Protein AF-A0A1F2RB74-F1 (afdb_monomer_lite)

Sequence (85 aa):
MRKKNSIKKGSTTAGNLEERFERGVSVLDYFETENRRVGVDLPPWAIKALDQEATRRGITRQALIKTWLVDRLDLLEDHRIGDRE

pLDDT: mean 83.89, std 17.5, range [33.69, 98.31]

Radius of gyration: 21.48 Å; chains: 1; bounding box: 60×27×42 Å

Foldseek 3Di:
DDPPPPPPDDQADPVCQVVCVVVVHDNCSVPPPDDDDDDDDDDPVVVVVLVVVCVVVVHDSVVSVVVVVVVVVVVVVVVVVVVPD

Structure (mmCIF, N/CA/C/O backbone):
data_AF-A0A1F2RB74-F1
#
_entry.id   AF-A0A1F2RB74-F1
#
loop_
_atom_site.group_PDB
_atom_site.id
_atom_site.type_symbol
_atom_site.label_atom_id
_atom_site.label_alt_id
_atom_site.label_comp_id
_atom_site.label_asym_id
_atom_site.label_entity_id
_atom_site.label_seq_id
_atom_site.pdbx_PDB_ins_code
_atom_site.Cartn_x
_atom_site.Cartn_y
_atom_site.Cartn_z
_atom_site.occupancy
_atom_site.B_iso_or_equiv
_atom_site.auth_seq_id
_atom_site.auth_comp_id
_atom_site.auth_asym_id
_atom_site.auth_atom_id
_atom_site.pdbx_PDB_model_num
ATOM 1 N N . MET A 1 1 ? 44.433 10.243 -8.821 1.00 47.41 1 MET A N 1
ATOM 2 C CA . MET A 1 1 ? 43.950 9.587 -10.060 1.00 47.41 1 MET A CA 1
ATOM 3 C C . MET A 1 1 ? 43.388 8.212 -9.727 1.00 47.41 1 MET A C 1
ATOM 5 O O . MET A 1 1 ? 44.122 7.405 -9.181 1.00 47.41 1 MET A O 1
ATOM 9 N N . ARG A 1 2 ? 42.113 7.949 -10.039 1.00 35.41 2 ARG A N 1
ATOM 10 C CA . ARG A 1 2 ? 41.545 6.614 -10.321 1.00 35.41 2 ARG A CA 1
ATOM 11 C C . ARG A 1 2 ? 40.129 6.833 -10.858 1.00 35.41 2 ARG A C 1
ATOM 13 O O . ARG A 1 2 ? 39.172 6.937 -10.099 1.00 35.41 2 ARG A O 1
ATOM 20 N N . LYS A 1 3 ? 40.017 7.002 -12.179 1.00 41.97 3 LYS A N 1
ATOM 21 C CA . LYS A 1 3 ? 38.723 7.028 -12.868 1.00 41.97 3 LYS A CA 1
ATOM 22 C C . LYS A 1 3 ? 38.139 5.618 -12.753 1.00 41.97 3 LYS A C 1
ATOM 24 O O . LYS A 1 3 ? 38.640 4.697 -13.389 1.00 41.97 3 LYS A O 1
ATOM 29 N N . LYS A 1 4 ? 37.141 5.424 -11.887 1.00 41.12 4 LYS A N 1
ATOM 30 C CA . LYS A 1 4 ? 36.331 4.202 -11.889 1.00 41.12 4 LYS A CA 1
ATOM 31 C C . LYS A 1 4 ? 35.412 4.293 -13.105 1.00 41.12 4 LYS A C 1
ATOM 33 O O . LYS A 1 4 ? 34.355 4.907 -13.036 1.00 41.12 4 LYS A O 1
ATOM 38 N N . ASN A 1 5 ? 35.868 3.748 -14.231 1.00 33.69 5 ASN A N 1
ATOM 39 C CA . ASN A 1 5 ? 35.030 3.524 -15.403 1.00 33.69 5 ASN A CA 1
ATOM 40 C C . ASN A 1 5 ? 33.909 2.557 -15.004 1.00 33.69 5 ASN A C 1
ATOM 42 O O . ASN A 1 5 ? 34.134 1.350 -14.918 1.00 33.69 5 ASN A O 1
ATOM 46 N N . SER A 1 6 ? 32.705 3.075 -14.764 1.00 45.66 6 SER A N 1
ATOM 47 C CA . SER A 1 6 ? 31.501 2.260 -14.844 1.00 45.66 6 SER A CA 1
ATOM 48 C C . SER A 1 6 ? 31.328 1.877 -16.312 1.00 45.66 6 SER A C 1
ATOM 50 O O . SER A 1 6 ? 30.894 2.665 -17.150 1.00 45.66 6 SER A O 1
ATOM 52 N N . ILE A 1 7 ? 31.754 0.663 -16.654 1.00 49.22 7 ILE A N 1
ATOM 53 C CA . ILE A 1 7 ? 31.373 0.039 -17.916 1.00 49.22 7 ILE A CA 1
ATOM 54 C C . ILE A 1 7 ? 29.843 0.039 -17.910 1.00 49.22 7 ILE A C 1
ATOM 56 O O . ILE A 1 7 ? 29.238 -0.622 -17.067 1.00 49.22 7 ILE A O 1
ATOM 60 N N . LYS A 1 8 ? 29.23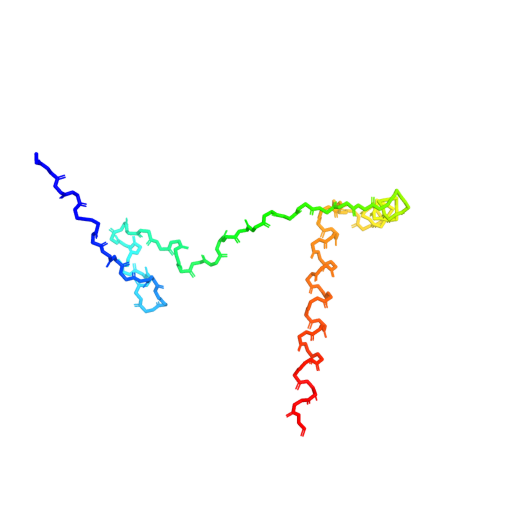0 0.829 -18.801 1.00 52.19 8 LYS A N 1
ATOM 61 C CA . LYS A 1 8 ? 27.800 0.760 -19.113 1.00 52.19 8 LYS A CA 1
ATOM 62 C C . LYS A 1 8 ? 27.518 -0.668 -19.581 1.00 52.19 8 LYS A C 1
ATOM 64 O O . LYS A 1 8 ? 27.705 -0.989 -20.750 1.00 52.19 8 LYS A O 1
ATOM 69 N N . LYS A 1 9 ? 27.182 -1.559 -18.652 1.00 56.09 9 LYS A N 1
ATOM 70 C CA . LYS A 1 9 ? 26.874 -2.952 -18.957 1.00 56.09 9 LYS A CA 1
ATOM 71 C C . LYS A 1 9 ? 25.442 -2.952 -19.475 1.00 56.09 9 LYS A C 1
ATOM 73 O O . LYS A 1 9 ? 24.554 -2.524 -18.748 1.00 56.09 9 LYS A O 1
ATOM 78 N N . GLY A 1 10 ? 25.260 -3.326 -20.744 1.00 66.12 10 GLY A N 1
ATOM 79 C CA . GLY A 1 10 ? 23.954 -3.329 -21.412 1.00 66.12 10 GLY A CA 1
ATOM 80 C C . GLY A 1 10 ? 22.890 -4.048 -20.583 1.00 66.12 10 GLY A C 1
ATOM 81 O O . GLY A 1 10 ? 23.243 -4.901 -19.760 1.00 66.12 10 GLY A O 1
ATOM 82 N N . SER A 1 11 ? 21.623 -3.681 -20.774 1.00 79.19 11 SER A N 1
ATOM 83 C CA . SER A 1 11 ? 20.509 -4.268 -20.031 1.00 79.19 11 SER A CA 1
ATOM 84 C C . SER A 1 11 ? 20.484 -5.786 -20.200 1.00 79.19 11 SER A C 1
ATOM 86 O O . SER A 1 11 ? 20.807 -6.323 -21.267 1.00 79.19 11 SER A O 1
ATOM 88 N N . THR A 1 12 ? 20.143 -6.486 -19.130 1.00 85.56 12 THR A N 1
ATOM 89 C CA . THR A 1 12 ? 19.897 -7.921 -19.179 1.00 85.56 12 THR A CA 1
ATOM 90 C C . THR A 1 12 ? 18.663 -8.177 -20.053 1.00 85.56 12 THR A C 1
ATOM 92 O O . THR A 1 12 ? 17.665 -7.463 -19.983 1.00 85.56 12 THR A O 1
ATOM 95 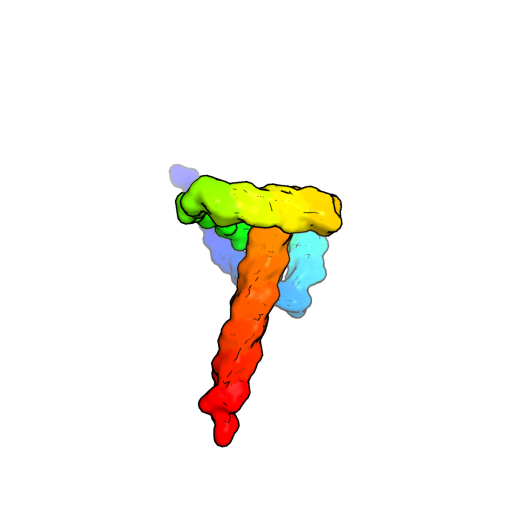N N . THR A 1 13 ? 18.758 -9.162 -20.938 1.00 87.88 13 THR A N 1
ATOM 96 C CA . THR A 1 13 ? 17.699 -9.600 -21.852 1.00 87.88 13 THR A CA 1
ATOM 97 C C . THR A 1 13 ? 17.526 -11.109 -21.722 1.00 87.88 13 THR A C 1
ATOM 99 O O . THR A 1 13 ? 18.412 -11.794 -21.212 1.00 87.88 13 THR A O 1
ATOM 102 N N . ALA A 1 14 ? 16.420 -11.653 -22.237 1.00 87.69 14 ALA A N 1
ATOM 103 C CA . ALA A 1 14 ? 16.152 -13.093 -22.175 1.00 87.69 14 ALA A CA 1
ATOM 104 C C . ALA A 1 14 ? 17.314 -13.937 -22.741 1.00 87.69 14 ALA A C 1
ATOM 106 O O . ALA A 1 14 ? 17.679 -14.955 -22.167 1.00 87.69 14 ALA A O 1
ATOM 107 N N . GLY A 1 15 ? 17.942 -13.480 -23.831 1.00 91.12 15 GLY A N 1
ATOM 108 C CA . GLY A 1 15 ? 19.025 -14.209 -24.497 1.00 91.12 15 GLY A CA 1
ATOM 109 C C . GLY A 1 15 ? 20.390 -14.141 -23.805 1.00 91.12 15 GLY A C 1
ATOM 110 O O . GLY A 1 15 ? 21.270 -14.916 -24.159 1.00 91.12 15 GLY A O 1
ATOM 111 N N . ASN A 1 16 ? 20.598 -13.231 -22.847 1.00 90.56 16 ASN A N 1
ATOM 112 C CA . ASN A 1 16 ? 21.880 -13.083 -22.142 1.00 90.56 16 ASN A CA 1
ATOM 113 C C . ASN A 1 16 ? 21.777 -13.311 -20.624 1.00 90.56 16 ASN A C 1
ATOM 115 O O . ASN A 1 16 ? 22.760 -13.111 -19.909 1.00 90.56 16 ASN A O 1
ATOM 119 N N . LEU A 1 17 ? 20.601 -13.726 -20.143 1.00 89.50 17 LEU A N 1
ATOM 120 C CA . LEU A 1 17 ? 20.300 -13.909 -18.727 1.00 89.50 17 LEU A CA 1
ATOM 121 C C . LEU A 1 17 ? 21.212 -14.964 -18.082 1.00 89.50 17 LEU A C 1
ATOM 123 O O . LEU A 1 17 ? 21.894 -14.660 -17.104 1.00 89.50 17 LEU A O 1
ATOM 127 N N . GLU A 1 18 ? 21.263 -16.161 -18.672 1.00 92.19 18 GLU A N 1
ATOM 128 C CA . GLU A 1 18 ? 22.036 -17.311 -18.177 1.00 92.19 18 GLU A CA 1
ATOM 129 C C . GLU A 1 18 ? 23.534 -16.976 -18.075 1.00 92.19 18 GLU A C 1
ATOM 131 O O . GLU A 1 18 ? 24.148 -17.092 -17.017 1.00 92.19 18 GLU A O 1
ATOM 136 N N . GLU A 1 19 ? 24.118 -16.449 -19.158 1.00 92.94 19 GLU A N 1
ATOM 137 C CA . GLU A 1 19 ? 25.544 -16.110 -19.219 1.00 92.94 19 GLU A CA 1
ATOM 138 C C . GLU A 1 19 ? 25.918 -15.035 -18.187 1.00 92.94 19 GLU A C 1
ATOM 140 O O . GLU A 1 19 ? 26.977 -15.090 -17.557 1.00 92.94 19 GLU A O 1
ATOM 145 N N . ARG A 1 20 ? 25.060 -14.027 -17.999 1.00 89.69 20 ARG A N 1
ATOM 146 C CA . ARG A 1 20 ? 25.301 -12.960 -17.021 1.00 89.69 20 ARG A CA 1
ATOM 147 C C . ARG A 1 20 ? 25.219 -13.484 -15.592 1.00 89.69 20 ARG A C 1
ATOM 149 O O . ARG A 1 20 ? 26.059 -13.083 -14.784 1.00 89.69 20 ARG A O 1
ATOM 156 N N . PHE A 1 21 ? 24.275 -14.380 -15.304 1.00 90.31 21 PHE A N 1
ATOM 157 C CA . PHE A 1 21 ? 24.132 -15.012 -13.995 1.00 90.31 21 PHE A CA 1
ATOM 158 C C . PHE A 1 21 ? 25.355 -15.871 -13.641 1.00 90.31 21 PHE A C 1
ATOM 160 O O . PHE A 1 21 ? 25.975 -15.633 -12.604 1.00 90.31 21 PHE A O 1
ATOM 167 N N . GLU A 1 22 ? 25.782 -16.762 -14.542 1.00 94.19 22 GLU A N 1
ATOM 168 C CA . GLU A 1 22 ? 26.978 -17.613 -14.376 1.00 94.19 22 GLU A CA 1
ATOM 169 C C . GLU A 1 22 ? 28.261 -16.795 -14.157 1.00 94.19 22 GLU A C 1
ATOM 171 O O . GLU A 1 22 ? 29.163 -17.166 -13.407 1.00 94.19 22 GLU A O 1
ATOM 176 N N . ARG A 1 23 ? 28.337 -15.609 -14.7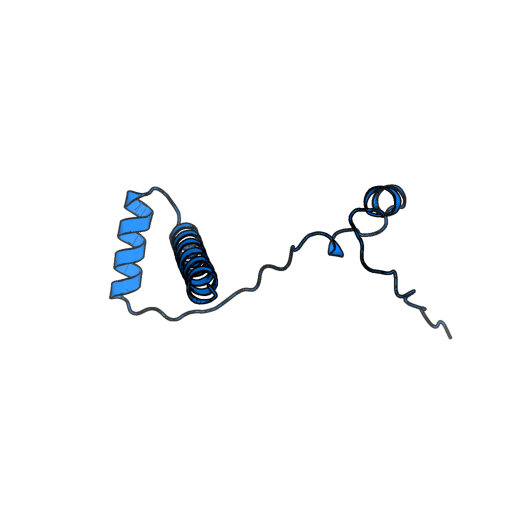66 1.00 91.38 23 ARG A N 1
ATOM 177 C CA . ARG A 1 23 ? 29.461 -14.673 -14.608 1.00 91.38 23 ARG A CA 1
ATOM 178 C C . ARG A 1 23 ? 29.379 -13.815 -13.338 1.00 91.38 23 ARG A C 1
ATOM 180 O O . ARG A 1 23 ? 30.192 -12.898 -13.184 1.00 91.38 23 ARG A O 1
ATOM 187 N N . GLY A 1 24 ? 28.398 -14.046 -12.463 1.00 88.19 24 GLY A N 1
ATOM 188 C CA . GLY A 1 24 ? 28.183 -13.276 -11.233 1.00 88.19 24 GLY A CA 1
ATOM 189 C C . GLY A 1 24 ? 27.790 -11.816 -11.482 1.00 88.19 24 GLY A C 1
ATOM 190 O O . GLY A 1 24 ? 28.040 -10.940 -10.652 1.00 88.19 24 GLY A O 1
ATOM 191 N N . VAL A 1 25 ? 27.230 -11.514 -12.655 1.00 88.81 25 VAL A N 1
ATOM 192 C CA . VAL A 1 25 ? 26.739 -10.182 -13.017 1.00 88.81 25 VAL A CA 1
ATOM 193 C C . VAL A 1 25 ? 25.305 -10.046 -12.531 1.00 88.81 25 VAL A C 1
ATOM 195 O O . VAL A 1 25 ? 24.508 -10.959 -12.709 1.00 88.81 25 VAL A O 1
ATOM 198 N N . SER A 1 26 ? 24.949 -8.887 -11.970 1.00 83.88 26 SER A N 1
ATOM 199 C CA . SER A 1 26 ? 23.551 -8.617 -11.625 1.00 83.88 26 SER A CA 1
ATOM 200 C C . SER A 1 26 ? 22.654 -8.733 -12.860 1.00 83.88 26 SER A C 1
ATOM 202 O O . SER A 1 26 ? 22.930 -8.119 -13.896 1.00 83.88 26 SER A O 1
ATOM 204 N N . VAL A 1 27 ? 21.591 -9.518 -12.701 1.00 89.31 27 VAL A N 1
ATOM 205 C CA . VAL A 1 27 ? 20.503 -9.719 -13.667 1.00 89.31 27 VAL A CA 1
ATOM 206 C C . VAL A 1 27 ? 19.182 -9.126 -13.171 1.00 89.31 27 VAL A C 1
ATOM 208 O O . VAL A 1 27 ? 18.145 -9.301 -13.798 1.00 89.31 27 VAL A O 1
ATOM 211 N N . LEU A 1 28 ? 19.198 -8.430 -12.027 1.00 85.25 28 LEU A N 1
ATOM 212 C CA . LEU A 1 28 ? 17.989 -7.869 -11.416 1.00 85.25 28 LEU A CA 1
ATOM 213 C C . LEU A 1 28 ? 17.313 -6.808 -12.287 1.00 85.25 28 LEU A C 1
ATOM 215 O O . LEU A 1 28 ? 16.124 -6.586 -12.129 1.00 85.25 28 LEU A O 1
ATOM 219 N N . ASP A 1 29 ? 18.045 -6.193 -13.214 1.00 84.31 29 ASP A N 1
ATOM 220 C CA . ASP A 1 29 ? 17.515 -5.253 -14.202 1.00 84.31 29 ASP A CA 1
ATOM 221 C C . ASP A 1 29 ? 16.607 -5.913 -15.254 1.00 84.31 29 ASP A C 1
ATOM 223 O O . ASP A 1 29 ? 15.859 -5.212 -15.926 1.00 84.31 29 ASP A O 1
ATOM 227 N N . TYR A 1 30 ? 16.659 -7.243 -15.397 1.00 82.62 30 TYR A N 1
ATOM 228 C CA . TYR A 1 30 ? 15.720 -8.005 -16.229 1.00 82.62 30 TYR A CA 1
ATOM 229 C C . TYR A 1 30 ? 14.370 -8.229 -15.548 1.00 82.62 30 TYR A C 1
ATOM 231 O O . TYR A 1 30 ? 13.352 -8.395 -16.214 1.00 82.62 30 TYR A O 1
ATOM 239 N N . PHE A 1 31 ? 14.360 -8.261 -14.219 1.00 83.31 31 PHE A N 1
ATOM 240 C CA . PHE A 1 31 ? 13.149 -8.474 -13.449 1.00 83.31 31 PHE A CA 1
ATOM 241 C C . PHE A 1 31 ? 12.574 -7.107 -13.069 1.00 83.31 31 PHE A C 1
ATOM 243 O O . PHE A 1 31 ? 13.256 -6.290 -12.448 1.00 83.31 31 PHE A O 1
ATOM 250 N N . GLU A 1 32 ? 11.310 -6.845 -13.400 1.00 69.25 32 GLU A N 1
ATOM 251 C CA . GLU A 1 32 ? 10.611 -5.643 -12.934 1.00 69.25 32 GLU A CA 1
ATOM 252 C C . GLU A 1 32 ? 10.368 -5.743 -11.420 1.00 69.25 32 GLU A C 1
ATOM 254 O O . GLU A 1 32 ? 9.339 -6.212 -10.942 1.00 69.25 32 GLU A O 1
ATOM 259 N N . THR A 1 33 ? 11.377 -5.356 -10.642 1.00 69.94 33 THR A N 1
ATOM 260 C CA . THR A 1 33 ? 11.395 -5.502 -9.177 1.00 69.94 33 THR A CA 1
ATOM 261 C C . THR A 1 33 ? 11.052 -4.209 -8.439 1.00 69.94 33 THR A C 1
ATOM 263 O O . THR A 1 33 ? 10.940 -4.202 -7.209 1.00 69.94 33 THR A O 1
ATOM 266 N N . GLU A 1 34 ? 10.871 -3.098 -9.157 1.00 76.50 34 GLU A N 1
ATOM 267 C CA . GLU A 1 34 ? 10.687 -1.785 -8.543 1.00 76.50 34 GLU A CA 1
ATOM 268 C C . GLU A 1 34 ? 9.241 -1.554 -8.085 1.00 76.50 34 GLU A C 1
ATOM 270 O O . GLU A 1 34 ? 8.407 -0.981 -8.784 1.00 76.50 34 GLU A O 1
ATOM 275 N N . ASN A 1 35 ? 8.950 -1.938 -6.842 1.00 79.62 35 ASN A N 1
ATOM 276 C CA . ASN A 1 35 ? 7.724 -1.518 -6.169 1.00 79.62 35 ASN A CA 1
ATOM 277 C C . ASN A 1 35 ? 7.809 -0.033 -5.781 1.00 79.62 35 ASN A C 1
ATOM 279 O O . ASN A 1 35 ? 8.673 0.361 -4.993 1.00 79.62 35 ASN A O 1
ATOM 283 N N . ARG A 1 36 ? 6.866 0.791 -6.250 1.00 85.88 36 ARG A N 1
ATOM 284 C CA . ARG A 1 36 ? 6.717 2.182 -5.789 1.00 85.88 36 ARG A CA 1
ATOM 285 C C . ARG A 1 36 ? 5.698 2.286 -4.656 1.00 85.88 36 ARG A C 1
ATOM 287 O O . ARG A 1 36 ? 4.611 1.720 -4.728 1.00 85.88 36 ARG A O 1
ATOM 294 N N . ARG A 1 37 ? 6.045 3.029 -3.599 1.00 87.44 37 ARG A N 1
ATOM 295 C CA . ARG A 1 37 ? 5.111 3.359 -2.511 1.00 87.44 37 ARG A CA 1
ATOM 296 C C . ARG A 1 37 ? 4.254 4.554 -2.912 1.00 87.44 37 ARG A C 1
ATOM 298 O O . ARG A 1 37 ? 4.786 5.559 -3.370 1.00 87.44 37 ARG A O 1
ATOM 305 N N . VAL A 1 38 ? 2.952 4.450 -2.676 1.00 88.75 38 VAL A N 1
ATOM 306 C CA . VAL A 1 38 ? 1.985 5.528 -2.898 1.00 88.75 38 VAL A CA 1
ATOM 307 C C . VAL A 1 38 ? 1.259 5.787 -1.582 1.00 88.75 38 VAL A C 1
ATOM 309 O O . VAL A 1 38 ? 0.698 4.861 -0.998 1.00 88.75 38 VAL A O 1
ATOM 312 N N . GLY A 1 39 ? 1.318 7.026 -1.091 1.00 92.75 39 GLY A N 1
ATOM 313 C CA . GLY A 1 39 ? 0.519 7.483 0.047 1.00 92.75 39 GLY A CA 1
ATOM 314 C C . GLY A 1 39 ? -0.840 7.979 -0.437 1.00 92.75 39 GLY A C 1
ATOM 315 O O . GLY A 1 39 ? -0.906 8.691 -1.436 1.00 92.75 39 GLY A O 1
ATOM 316 N N . VAL A 1 40 ? -1.909 7.588 0.249 1.00 92.31 40 VAL A N 1
ATOM 317 C CA . VAL A 1 40 ? -3.287 7.971 -0.079 1.00 92.31 40 VAL A CA 1
ATOM 318 C C . VAL A 1 40 ? -4.052 8.260 1.200 1.00 92.31 40 VAL A C 1
ATOM 320 O O . VAL A 1 40 ? -4.037 7.453 2.129 1.00 92.31 40 VAL A O 1
ATOM 323 N N . ASP A 1 41 ? -4.749 9.390 1.211 1.00 96.25 41 ASP A N 1
ATOM 324 C CA . ASP A 1 41 ? -5.677 9.742 2.274 1.00 96.25 41 ASP A CA 1
ATOM 325 C C . ASP A 1 41 ? -7.071 9.222 1.926 1.00 96.25 41 ASP A C 1
ATOM 327 O O . ASP A 1 41 ? -7.584 9.438 0.826 1.00 96.25 41 ASP A O 1
ATOM 331 N N . LEU A 1 42 ? -7.691 8.519 2.874 1.00 95.75 42 LEU A N 1
ATOM 332 C CA . LEU A 1 42 ? -9.025 7.949 2.725 1.00 95.75 42 LEU A CA 1
ATOM 333 C C . LEU A 1 42 ? -9.936 8.465 3.841 1.00 95.75 42 LEU A C 1
ATOM 335 O O . LEU A 1 42 ? -9.511 8.535 4.998 1.00 95.75 42 LEU A O 1
ATOM 339 N N . PRO A 1 43 ? -11.203 8.790 3.537 1.00 98.12 43 PRO A N 1
ATOM 340 C CA . PRO A 1 43 ? -12.142 9.200 4.566 1.00 98.12 43 PRO A CA 1
ATOM 341 C C . PRO A 1 43 ? -12.430 8.038 5.540 1.00 98.12 43 PRO A C 1
ATOM 343 O O . PRO A 1 43 ? -12.386 6.869 5.137 1.00 98.12 43 PRO A O 1
ATOM 346 N N . PRO A 1 44 ? -12.804 8.317 6.806 1.00 97.94 44 PRO A N 1
ATOM 347 C CA . PRO A 1 44 ? -12.994 7.277 7.824 1.00 97.94 44 PRO A CA 1
ATOM 348 C C . PRO A 1 44 ? -13.992 6.177 7.435 1.00 97.94 44 PRO A C 1
ATOM 350 O O . PRO A 1 44 ? -13.796 5.008 7.770 1.00 97.94 44 PRO A O 1
ATOM 353 N N . TRP A 1 45 ? -15.048 6.528 6.693 1.00 98.06 45 TRP A N 1
ATOM 354 C CA . TRP A 1 45 ? -16.045 5.560 6.230 1.00 98.06 45 TRP A CA 1
ATOM 355 C C . TRP A 1 45 ? -15.452 4.535 5.252 1.00 98.06 45 TRP A C 1
ATOM 357 O O . TRP A 1 45 ? -15.815 3.361 5.312 1.00 98.06 45 TRP A O 1
ATOM 367 N N . ALA A 1 46 ? -14.507 4.946 4.401 1.00 97.31 46 ALA A N 1
ATOM 368 C CA . ALA A 1 46 ? -13.872 4.066 3.427 1.00 97.31 46 ALA A CA 1
ATOM 369 C C . ALA A 1 46 ? -12.932 3.080 4.123 1.00 97.31 46 ALA A C 1
ATOM 371 O O . ALA A 1 46 ? -12.960 1.889 3.828 1.00 97.31 46 ALA A O 1
ATOM 372 N N . ILE A 1 47 ? -12.161 3.555 5.109 1.00 97.06 47 ILE A N 1
ATOM 373 C CA . ILE A 1 47 ? -11.288 2.696 5.922 1.00 97.06 47 ILE A CA 1
ATOM 374 C C . ILE A 1 47 ? -12.119 1.628 6.642 1.00 97.06 47 ILE A C 1
ATOM 376 O O . ILE A 1 47 ? -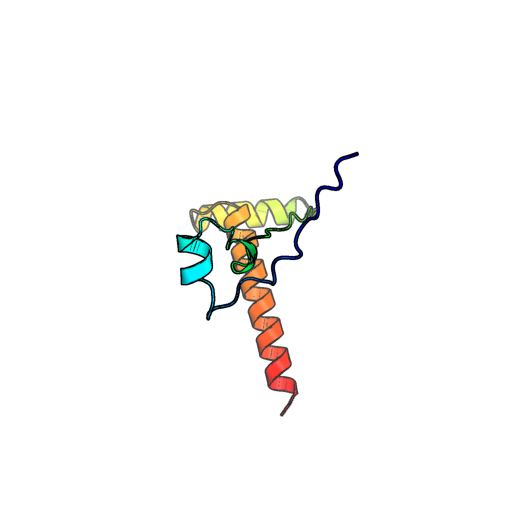11.783 0.447 6.579 1.00 97.06 47 ILE A O 1
ATOM 380 N N . LYS A 1 48 ? -13.244 2.019 7.256 1.00 98.12 48 LYS A N 1
ATOM 381 C CA . LYS A 1 48 ? -14.143 1.078 7.939 1.00 98.12 48 LYS A CA 1
ATOM 382 C C . LYS A 1 48 ? -14.699 0.012 6.989 1.00 98.12 48 LYS A C 1
ATOM 384 O O . LYS A 1 48 ? -14.735 -1.160 7.353 1.00 98.12 48 LYS A O 1
ATOM 389 N N . ALA A 1 49 ? -15.118 0.404 5.786 1.00 97.88 49 ALA A N 1
ATOM 390 C CA . ALA A 1 49 ? -15.608 -0.536 4.780 1.00 97.88 49 ALA A CA 1
ATOM 391 C C . ALA A 1 49 ? -14.506 -1.511 4.324 1.00 97.88 49 ALA A C 1
ATOM 393 O O . ALA A 1 49 ? -14.742 -2.716 4.242 1.00 97.88 49 ALA A O 1
ATOM 394 N N . LEU A 1 50 ? -13.287 -1.005 4.096 1.00 97.88 50 LEU A N 1
ATOM 395 C CA . LEU A 1 50 ? -12.128 -1.828 3.740 1.00 97.88 50 LEU A CA 1
ATOM 396 C C . LEU A 1 50 ? -11.789 -2.842 4.837 1.00 97.88 50 LEU A C 1
ATOM 398 O O . LEU A 1 50 ? -11.488 -3.989 4.526 1.00 97.88 50 LEU A O 1
ATOM 402 N N . ASP A 1 51 ? -11.868 -2.450 6.108 1.00 98.06 51 ASP A N 1
ATOM 403 C CA . ASP A 1 51 ? -11.597 -3.345 7.239 1.00 98.06 51 ASP A CA 1
ATOM 404 C C . ASP A 1 51 ? -12.609 -4.474 7.366 1.00 98.06 51 ASP A C 1
ATOM 406 O O . ASP A 1 51 ? -12.232 -5.629 7.583 1.00 98.06 51 ASP A O 1
ATOM 410 N N . GLN A 1 52 ? -13.892 -4.153 7.206 1.00 98.31 52 GLN A N 1
ATOM 411 C CA . GLN A 1 52 ? -14.960 -5.148 7.225 1.00 98.31 52 GLN A CA 1
ATOM 412 C C . GLN A 1 52 ? -14.766 -6.172 6.108 1.00 98.31 52 GLN A C 1
ATOM 414 O O . GLN A 1 52 ? -14.845 -7.376 6.350 1.00 98.31 52 GLN A O 1
ATOM 419 N N . GLU A 1 53 ? -14.449 -5.703 4.904 1.00 98.25 53 GLU A N 1
ATOM 420 C CA . GLU A 1 53 ? -14.269 -6.577 3.753 1.00 98.25 53 GLU A CA 1
ATOM 421 C C . GLU A 1 53 ? -12.982 -7.406 3.838 1.00 98.25 53 GLU A C 1
ATOM 423 O O . GLU A 1 53 ? -12.989 -8.599 3.530 1.00 98.25 53 GLU A O 1
ATOM 428 N N . ALA A 1 54 ? -11.888 -6.811 4.313 1.00 98.31 54 ALA A N 1
ATOM 429 C CA . ALA A 1 54 ? -10.629 -7.510 4.539 1.00 98.31 54 ALA A CA 1
ATOM 430 C C . ALA A 1 54 ? -10.809 -8.630 5.576 1.00 98.31 54 ALA A C 1
ATOM 432 O O . ALA A 1 54 ? -10.394 -9.765 5.340 1.00 98.31 54 ALA A O 1
ATOM 433 N N . THR A 1 55 ? -11.531 -8.341 6.666 1.00 98.06 55 THR A N 1
ATOM 434 C CA . THR A 1 55 ? -11.892 -9.330 7.693 1.00 98.06 55 THR A CA 1
ATOM 435 C C . THR A 1 55 ? -12.755 -10.444 7.110 1.00 98.06 55 THR A C 1
ATOM 437 O O . THR A 1 55 ? -12.457 -11.618 7.313 1.00 98.06 55 THR A O 1
ATOM 440 N N . ARG A 1 56 ? -13.788 -10.096 6.331 1.00 98.19 56 ARG A N 1
ATOM 441 C CA . ARG A 1 56 ? -14.682 -11.069 5.686 1.00 98.19 56 ARG A CA 1
ATOM 442 C C . ARG A 1 56 ? -13.928 -12.018 4.750 1.00 98.19 56 ARG A C 1
ATOM 444 O O . ARG A 1 56 ? -14.286 -13.187 4.656 1.00 98.19 5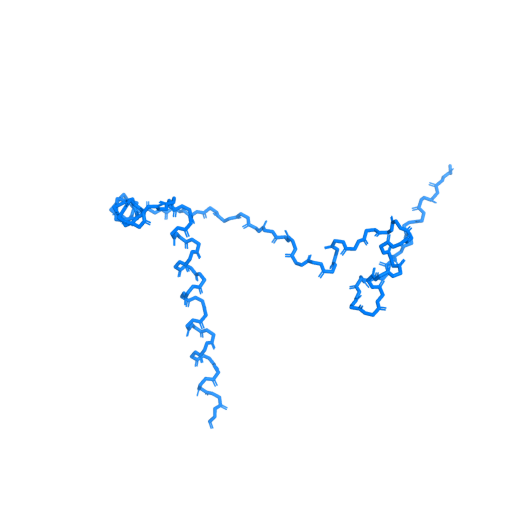6 ARG A O 1
ATOM 451 N N . ARG A 1 57 ? -12.898 -11.521 4.058 1.00 97.38 57 ARG A N 1
ATOM 452 C CA . ARG A 1 57 ? -12.045 -12.311 3.154 1.00 97.38 57 ARG A CA 1
ATOM 453 C C . ARG A 1 57 ? -10.859 -12.987 3.849 1.00 97.38 57 ARG A C 1
ATOM 455 O O . ARG A 1 57 ? -10.174 -13.773 3.205 1.00 97.38 57 ARG A O 1
ATOM 462 N N . GLY A 1 58 ? -10.598 -12.688 5.121 1.00 97.75 58 GLY A N 1
ATOM 463 C CA . GLY A 1 58 ? -9.446 -13.219 5.853 1.00 97.75 58 GLY A CA 1
ATOM 464 C C . GLY A 1 58 ? -8.093 -12.720 5.332 1.00 97.75 58 GLY A C 1
ATOM 465 O O . GLY A 1 58 ? -7.100 -13.435 5.435 1.00 97.75 58 GLY A O 1
ATOM 466 N N . ILE A 1 59 ? -8.039 -11.515 4.755 1.00 98.06 59 ILE A N 1
ATOM 467 C CA . ILE A 1 59 ? -6.809 -10.913 4.217 1.00 98.06 59 ILE A CA 1
ATOM 468 C C . ILE A 1 59 ? -6.516 -9.569 4.881 1.00 98.06 59 ILE A C 1
ATOM 470 O O . ILE A 1 59 ? -7.362 -8.981 5.549 1.00 98.06 59 ILE A O 1
ATOM 474 N N . THR A 1 60 ? -5.304 -9.049 4.692 1.00 98.12 60 THR A N 1
ATOM 475 C CA . THR A 1 60 ? -4.962 -7.710 5.187 1.00 98.12 60 THR A CA 1
ATOM 476 C C . THR A 1 60 ? -5.614 -6.626 4.330 1.00 98.12 60 THR A C 1
ATOM 478 O O . THR A 1 60 ? -5.810 -6.798 3.125 1.00 98.12 60 THR A O 1
ATOM 481 N N . ARG A 1 61 ? -5.872 -5.456 4.928 1.00 97.25 61 ARG A N 1
ATOM 482 C CA . ARG A 1 61 ? -6.357 -4.267 4.206 1.00 97.25 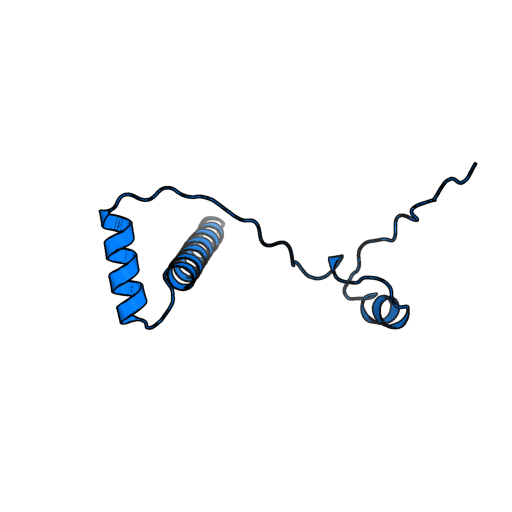61 ARG A CA 1
ATOM 483 C C . ARG A 1 61 ? -5.479 -3.935 2.995 1.00 97.25 61 ARG A C 1
ATOM 485 O O . ARG A 1 61 ? -5.992 -3.645 1.923 1.00 97.25 61 ARG A O 1
ATOM 492 N N . GLN A 1 62 ? -4.157 -4.022 3.158 1.00 95.94 62 GLN A N 1
ATOM 493 C CA . GLN A 1 62 ? -3.197 -3.747 2.089 1.00 95.94 62 GLN A CA 1
ATOM 494 C C . GLN A 1 62 ? -3.332 -4.734 0.923 1.00 95.94 62 GLN A C 1
ATOM 496 O O . GLN A 1 62 ? -3.260 -4.320 -0.232 1.00 95.94 62 GLN A O 1
ATOM 501 N N . ALA A 1 63 ? -3.539 -6.023 1.214 1.00 96.75 63 ALA A N 1
ATOM 502 C CA . ALA A 1 63 ? -3.771 -7.031 0.186 1.00 96.75 63 ALA A CA 1
ATOM 503 C C . ALA A 1 63 ? -5.088 -6.770 -0.556 1.00 96.75 63 ALA A C 1
ATOM 505 O O . ALA A 1 63 ? -5.091 -6.774 -1.782 1.00 96.75 63 ALA A O 1
ATOM 506 N N . LEU A 1 64 ? -6.166 -6.448 0.171 1.00 97.44 64 LEU A N 1
ATOM 507 C CA . LEU A 1 64 ? -7.457 -6.103 -0.430 1.00 97.44 64 LEU A CA 1
ATOM 508 C C . LEU A 1 64 ? -7.341 -4.898 -1.374 1.00 97.44 64 LEU A C 1
ATOM 510 O O . LEU A 1 64 ? -7.779 -4.974 -2.519 1.00 97.44 64 LEU A O 1
ATOM 514 N N . ILE A 1 65 ? -6.714 -3.809 -0.909 1.00 96.25 65 ILE A N 1
ATOM 515 C CA . ILE A 1 65 ? -6.491 -2.599 -1.714 1.00 96.25 65 ILE A CA 1
ATOM 516 C C . ILE A 1 65 ? -5.686 -2.935 -2.971 1.00 96.25 65 ILE A C 1
ATOM 518 O O . ILE A 1 65 ? -6.036 -2.479 -4.057 1.00 96.25 65 ILE A O 1
ATOM 522 N N . LYS A 1 66 ? -4.622 -3.738 -2.838 1.00 94.56 66 LYS A N 1
ATOM 523 C CA . LYS A 1 66 ? -3.781 -4.128 -3.973 1.00 94.56 66 LYS A CA 1
ATOM 524 C C . LYS A 1 66 ? -4.583 -4.901 -5.019 1.00 94.56 66 LYS A C 1
ATOM 526 O O . LYS A 1 66 ? -4.502 -4.555 -6.190 1.00 94.56 66 LYS A O 1
ATOM 531 N N . THR A 1 67 ? -5.351 -5.906 -4.600 1.00 96.12 67 THR A N 1
ATOM 532 C CA . THR A 1 67 ? -6.163 -6.717 -5.515 1.00 96.12 67 THR A CA 1
ATOM 533 C C . THR A 1 67 ? -7.183 -5.856 -6.249 1.00 96.12 67 THR A C 1
ATOM 535 O O . THR A 1 67 ? -7.178 -5.834 -7.468 1.00 96.12 67 THR A O 1
ATOM 538 N N . TRP A 1 68 ? -7.975 -5.051 -5.536 1.00 96.12 68 TRP A N 1
ATOM 539 C CA . TRP A 1 68 ? -8.976 -4.200 -6.186 1.00 96.12 68 TRP A CA 1
ATOM 540 C C . TRP A 1 68 ? -8.386 -3.155 -7.129 1.00 96.12 68 TRP A C 1
ATOM 542 O O . TRP A 1 68 ? -9.006 -2.837 -8.141 1.00 96.12 68 TRP A O 1
ATOM 552 N N . LEU A 1 69 ? -7.216 -2.597 -6.800 1.00 95.12 69 LEU A N 1
ATOM 553 C CA . LEU A 1 69 ? -6.548 -1.641 -7.676 1.00 95.12 69 LEU A CA 1
ATOM 554 C C . LEU A 1 69 ? -6.109 -2.306 -8.984 1.00 95.12 69 LEU A C 1
ATOM 556 O O . LEU A 1 69 ? -6.346 -1.732 -10.040 1.00 95.12 69 LEU A O 1
ATOM 560 N N . VAL A 1 70 ? -5.510 -3.499 -8.910 1.00 93.94 70 VAL A N 1
ATOM 561 C CA . VAL A 1 70 ? -5.109 -4.273 -10.096 1.00 93.94 70 VAL A CA 1
ATOM 562 C C . VAL A 1 70 ? -6.339 -4.667 -10.909 1.00 93.94 70 VAL A C 1
ATOM 564 O O . VAL A 1 70 ? -6.427 -4.270 -12.063 1.00 93.94 70 VAL A O 1
ATOM 567 N N . ASP A 1 71 ? -7.345 -5.287 -10.283 1.00 95.19 71 ASP A N 1
ATOM 568 C CA . ASP A 1 71 ? -8.584 -5.697 -10.958 1.00 95.19 71 ASP A CA 1
ATOM 569 C C . ASP A 1 71 ? -9.238 -4.519 -11.699 1.00 95.19 71 ASP A C 1
ATOM 571 O O . ASP A 1 71 ? -9.753 -4.654 -12.809 1.00 95.19 71 ASP A O 1
ATOM 575 N N . ARG A 1 72 ? -9.237 -3.325 -11.087 1.00 95.31 72 ARG A N 1
ATOM 576 C CA . ARG A 1 72 ? -9.824 -2.137 -11.709 1.00 95.31 72 ARG A CA 1
ATOM 577 C C . ARG A 1 72 ? -8.980 -1.604 -12.863 1.00 95.31 72 ARG A C 1
ATOM 579 O O . ARG A 1 72 ? -9.569 -1.087 -13.808 1.00 95.31 72 ARG A O 1
ATOM 586 N N . LEU A 1 73 ? -7.653 -1.679 -12.777 1.00 93.88 73 LEU A N 1
ATOM 587 C CA . LEU A 1 73 ? -6.756 -1.275 -13.859 1.00 93.88 73 LEU A CA 1
ATOM 588 C C . LEU A 1 73 ? -6.874 -2.227 -15.051 1.00 93.88 73 LEU A C 1
ATOM 590 O O . LEU A 1 73 ? -7.056 -1.738 -16.161 1.00 93.88 73 LEU A O 1
ATOM 594 N N . ASP A 1 74 ? -6.899 -3.537 -14.814 1.00 92.56 74 ASP A N 1
ATOM 595 C CA . ASP A 1 74 ? -7.061 -4.553 -15.862 1.00 92.56 74 ASP A CA 1
ATOM 596 C C . ASP A 1 74 ? -8.365 -4.324 -16.644 1.00 92.56 74 ASP A C 1
ATOM 598 O O . ASP A 1 74 ? -8.365 -4.230 -17.870 1.00 92.56 74 ASP A O 1
ATOM 602 N N . LEU A 1 75 ? -9.478 -4.081 -15.937 1.00 93.56 75 LEU A N 1
ATOM 603 C CA . LEU A 1 75 ? -10.761 -3.752 -16.572 1.00 93.56 75 LEU A CA 1
ATOM 604 C C . LEU A 1 75 ? -10.711 -2.474 -17.425 1.00 93.56 75 LEU A C 1
ATOM 606 O O . LEU A 1 75 ? -11.407 -2.380 -18.439 1.00 93.56 75 LEU A O 1
ATOM 610 N N . LEU A 1 76 ? -9.937 -1.469 -17.000 1.00 92.62 76 LEU A N 1
ATOM 611 C CA . LEU A 1 76 ? -9.760 -0.229 -17.759 1.00 92.62 76 LEU A CA 1
ATOM 612 C C . LEU A 1 76 ? -8.885 -0.446 -18.997 1.00 92.62 76 LEU A C 1
ATOM 614 O O . LEU A 1 76 ? -9.126 0.198 -20.016 1.00 92.62 76 LEU A O 1
ATOM 618 N N . GLU A 1 77 ? -7.879 -1.314 -18.923 1.00 87.50 77 GLU A N 1
ATOM 619 C CA . GLU A 1 77 ? -7.041 -1.672 -20.068 1.00 87.50 77 GLU A CA 1
ATOM 620 C C . GLU A 1 77 ? -7.826 -2.475 -21.106 1.00 87.50 77 GLU A C 1
ATOM 622 O O . GLU A 1 77 ? -7.803 -2.112 -22.283 1.00 87.50 77 GLU A O 1
ATOM 627 N N . ASP A 1 78 ? -8.614 -3.457 -20.670 1.00 80.81 78 ASP A N 1
ATOM 628 C CA . ASP A 1 78 ? -9.471 -4.257 -21.550 1.00 80.81 78 ASP A CA 1
ATOM 629 C C . ASP A 1 78 ? -10.485 -3.387 -22.310 1.00 80.81 78 ASP A C 1
ATOM 631 O O . ASP A 1 78 ? -10.654 -3.529 -23.523 1.00 80.81 78 ASP A O 1
ATOM 635 N N . HIS A 1 79 ? -11.110 -2.411 -21.637 1.00 74.00 79 HIS A N 1
ATOM 636 C CA . HIS A 1 79 ? -12.029 -1.473 -22.301 1.00 74.00 79 HIS A CA 1
ATOM 637 C C . HIS A 1 79 ? -11.328 -0.605 -23.355 1.00 74.00 79 HIS A C 1
ATOM 639 O O . HIS A 1 79 ? -11.908 -0.292 -24.390 1.00 74.00 79 HIS A O 1
ATOM 645 N N . ARG A 1 80 ? -10.056 -0.245 -23.146 1.00 69.06 80 ARG A N 1
ATOM 646 C CA . ARG A 1 80 ? -9.284 0.561 -24.111 1.00 69.06 80 ARG A CA 1
ATOM 647 C C . ARG A 1 80 ? -8.868 -0.222 -25.355 1.00 69.06 80 ARG A C 1
ATOM 649 O O . ARG A 1 80 ? -8.477 0.402 -26.344 1.00 69.06 80 ARG A O 1
ATOM 656 N N . ILE A 1 81 ? -8.893 -1.553 -25.300 1.00 64.50 81 ILE A N 1
ATOM 657 C CA . ILE A 1 81 ? -8.644 -2.419 -26.457 1.00 64.50 81 ILE A CA 1
ATOM 658 C C . ILE A 1 81 ? -9.931 -2.588 -27.277 1.00 64.50 81 ILE A C 1
ATOM 660 O O . ILE A 1 81 ? -9.856 -2.543 -28.501 1.00 64.50 81 ILE A O 1
ATOM 664 N N . GLY A 1 82 ? -11.097 -2.680 -26.627 1.00 59.41 82 GLY A N 1
ATOM 665 C CA . GLY A 1 82 ? -12.396 -2.815 -27.302 1.00 59.41 82 GLY A CA 1
ATOM 666 C C . GLY A 1 82 ? -12.853 -1.592 -28.110 1.00 59.41 82 GLY A C 1
ATOM 667 O O . GLY A 1 82 ? -13.574 -1.751 -29.085 1.00 59.41 82 GLY A O 1
ATOM 668 N N . ASP A 1 83 ? -12.397 -0.384 -27.765 1.00 57.84 83 ASP A N 1
ATOM 669 C CA . ASP A 1 83 ? -12.764 0.861 -28.471 1.00 57.84 83 ASP A CA 1
ATOM 670 C C . ASP A 1 83 ? -11.934 1.131 -29.754 1.00 57.84 83 ASP A C 1
ATOM 672 O O . ASP A 1 83 ? -12.054 2.200 -30.358 1.00 57.84 83 ASP A O 1
ATOM 676 N N . ARG A 1 84 ? -11.028 0.220 -30.149 1.00 53.72 84 ARG A N 1
ATOM 677 C CA . ARG A 1 84 ? -10.102 0.399 -31.291 1.00 53.72 84 ARG A CA 1
ATOM 678 C C . ARG A 1 84 ? -10.419 -0.441 -32.537 1.00 53.72 84 ARG A C 1
ATOM 680 O O . ARG A 1 84 ? -9.626 -0.390 -33.479 1.00 53.72 84 ARG A O 1
ATOM 687 N N . GLU A 1 85 ? -11.534 -1.166 -32.559 1.00 47.25 85 GLU A N 1
ATOM 688 C CA . GLU A 1 85 ? -12.069 -1.851 -33.753 1.00 47.25 85 GLU A CA 1
ATOM 689 C C . GLU A 1 85 ? -13.218 -1.060 -34.391 1.00 47.25 85 GLU A C 1
ATOM 691 O O . GLU A 1 85 ? -13.270 -1.030 -35.643 1.00 47.25 85 GLU A O 1
#

Secondary structure (DSSP, 8-state):
---------PPP-GGGHHHHHHTT---GGGS---PPP------HHHHHHHHHHHHHHTS-HHHHHHHHHHHHHHHHHHHHHHTT-